Protein AF-A0A947UFI3-F1 (afdb_monomer_lite)

Sequence (80 aa):
MVERTSRVKFIANGVKKRIYYHPDGSPTKPLPADSYSLRHYLAKGFTLEPPKRSFVCENCGKEFDFAIALGGHKRGCNKK

Radius of gyration: 22.72 Å; chains: 1; bounding box: 58×44×57 Å

Secondary structure (DSSP, 8-state):
----------------EE--B-TTSPBPP-EE-SHHHHHHHHHTT-BSSPP---EE-TTT--EESSHHHHHHHHHT----

Structure (mmCIF, N/CA/C/O backbone):
data_AF-A0A947UFI3-F1
#
_entry.id   AF-A0A947UFI3-F1
#
loop_
_atom_site.group_PDB
_atom_site.id
_atom_site.type_symbol
_atom_site.label_atom_id
_atom_site.label_alt_id
_atom_site.label_comp_id
_atom_site.label_asym_id
_atom_site.label_entity_id
_atom_site.label_seq_id
_atom_site.pdbx_PDB_ins_code
_atom_site.Cartn_x
_atom_site.Cartn_y
_atom_site.Cartn_z
_atom_site.occupancy
_atom_site.B_iso_or_equiv
_atom_site.auth_seq_id
_atom_site.auth_comp_id
_atom_site.auth_asym_id
_atom_site.auth_atom_id
_atom_site.pdbx_PDB_model_num
ATOM 1 N N . MET A 1 1 ? 32.500 32.008 -36.688 1.00 38.88 1 MET A N 1
ATOM 2 C CA . MET A 1 1 ? 32.017 30.625 -36.890 1.00 38.88 1 MET A CA 1
ATOM 3 C C . MET A 1 1 ? 31.474 30.163 -35.544 1.00 38.88 1 MET A C 1
ATOM 5 O O . MET A 1 1 ? 32.216 30.221 -34.578 1.00 38.88 1 MET A O 1
ATOM 9 N N . VAL A 1 2 ? 30.168 29.899 -35.427 1.00 41.22 2 VAL A N 1
ATOM 10 C CA . VAL A 1 2 ? 29.509 29.562 -34.149 1.00 41.22 2 VAL A CA 1
ATOM 11 C C . VAL A 1 2 ? 29.468 28.041 -34.007 1.00 41.22 2 VAL A C 1
ATOM 13 O O . VAL A 1 2 ? 28.759 27.363 -34.749 1.00 41.22 2 VAL A O 1
ATOM 16 N N . GLU A 1 3 ? 30.235 27.502 -33.066 1.00 42.66 3 GLU A N 1
ATOM 17 C CA . GLU A 1 3 ? 30.193 26.087 -32.698 1.00 42.66 3 GLU A CA 1
ATOM 18 C C . GLU A 1 3 ? 29.032 25.867 -31.722 1.00 42.66 3 GLU A C 1
ATOM 20 O O . GLU A 1 3 ? 29.138 26.057 -30.510 1.00 42.66 3 GLU A O 1
ATOM 25 N N . ARG A 1 4 ? 27.863 25.512 -32.264 1.00 49.03 4 ARG A N 1
ATOM 26 C CA . ARG A 1 4 ? 26.731 25.023 -31.466 1.00 49.03 4 ARG A CA 1
ATOM 27 C C . ARG A 1 4 ? 26.994 23.569 -31.099 1.00 49.03 4 ARG A C 1
ATOM 29 O O . ARG A 1 4 ? 26.472 22.654 -31.734 1.00 49.03 4 ARG A O 1
ATOM 36 N N . THR A 1 5 ? 27.794 23.358 -30.061 1.00 47.94 5 THR A N 1
ATOM 37 C CA . THR A 1 5 ? 27.961 22.042 -29.443 1.00 47.94 5 THR A CA 1
ATOM 38 C C . THR A 1 5 ? 26.626 21.643 -28.827 1.00 47.94 5 THR A C 1
ATOM 40 O O . THR A 1 5 ? 26.235 22.102 -27.752 1.00 47.94 5 THR A O 1
ATOM 43 N N . SER A 1 6 ? 25.878 20.828 -29.565 1.00 46.06 6 SER A N 1
ATOM 44 C CA . SER A 1 6 ? 24.615 20.256 -29.121 1.00 46.06 6 SER A CA 1
ATOM 45 C C . SER A 1 6 ? 24.884 19.402 -27.888 1.00 46.06 6 SER A C 1
ATOM 47 O O . SER A 1 6 ? 25.429 18.304 -27.965 1.00 46.06 6 SER A O 1
ATOM 49 N N . ARG A 1 7 ? 24.534 19.946 -26.722 1.00 50.28 7 ARG A N 1
ATOM 50 C CA . ARG A 1 7 ? 24.618 19.278 -25.427 1.00 50.28 7 ARG A CA 1
ATOM 51 C C . ARG A 1 7 ? 23.545 18.188 -25.408 1.00 50.28 7 ARG A C 1
ATOM 53 O O . ARG A 1 7 ? 22.407 18.443 -25.017 1.00 50.28 7 ARG A O 1
ATOM 60 N N . VAL A 1 8 ? 23.887 16.992 -25.890 1.00 50.62 8 VAL A N 1
ATOM 61 C CA . VAL A 1 8 ? 23.055 15.792 -25.751 1.00 50.62 8 VAL A CA 1
ATOM 62 C C . VAL A 1 8 ? 22.838 15.584 -24.255 1.00 50.62 8 VAL A C 1
ATOM 64 O O . VAL A 1 8 ? 23.746 15.198 -23.521 1.00 50.62 8 VAL A O 1
ATOM 67 N N . LYS A 1 9 ? 21.643 15.932 -23.771 1.00 43.62 9 LYS A N 1
ATOM 68 C CA . LYS A 1 9 ? 21.226 15.617 -22.408 1.00 43.62 9 LYS A CA 1
ATOM 69 C C . LYS A 1 9 ? 21.114 14.102 -22.351 1.00 43.62 9 LYS A C 1
ATOM 71 O O . LYS A 1 9 ? 20.178 13.534 -22.904 1.00 43.62 9 LYS A O 1
ATOM 76 N N . PHE A 1 10 ? 22.085 13.460 -21.715 1.00 42.06 10 PHE A N 1
ATOM 77 C CA . PHE A 1 10 ? 21.978 12.078 -21.279 1.00 42.06 10 PHE A CA 1
ATOM 78 C C . PHE A 1 10 ? 20.725 11.980 -20.405 1.00 42.06 10 PHE A C 1
ATOM 80 O O . PHE A 1 10 ? 20.724 12.401 -19.249 1.00 42.06 10 PHE A O 1
ATOM 87 N N . ILE A 1 11 ? 19.619 11.508 -20.980 1.00 52.44 11 ILE A N 1
ATOM 88 C CA . ILE A 1 11 ? 18.433 11.158 -20.209 1.00 52.44 11 ILE A CA 1
ATOM 89 C C . ILE A 1 11 ? 18.857 9.914 -19.441 1.00 52.44 11 ILE A C 1
ATOM 91 O O . ILE A 1 11 ? 18.997 8.841 -20.028 1.00 52.44 11 ILE A O 1
ATOM 95 N N . ALA A 1 12 ? 19.154 10.076 -18.151 1.00 50.16 12 ALA A N 1
ATOM 96 C CA . ALA A 1 12 ? 19.377 8.953 -17.259 1.00 50.16 12 ALA A CA 1
ATOM 97 C C . ALA A 1 12 ? 18.198 7.992 -17.446 1.00 50.16 12 ALA A C 1
ATOM 99 O O . ALA A 1 12 ? 17.050 8.350 -17.176 1.00 50.16 12 ALA A O 1
ATOM 100 N N . ASN A 1 13 ? 18.483 6.802 -17.975 1.00 56.91 13 ASN A N 1
ATOM 101 C CA . ASN A 1 13 ? 17.517 5.733 -18.195 1.00 56.91 13 ASN A CA 1
ATOM 102 C C . ASN A 1 13 ? 17.183 5.128 -16.821 1.00 56.91 13 ASN A C 1
ATOM 104 O O . ASN A 1 13 ? 17.599 4.030 -16.458 1.00 56.91 13 ASN A O 1
ATOM 108 N N . GLY A 1 14 ? 16.561 5.946 -15.973 1.00 63.84 14 GLY A N 1
ATOM 109 C CA . GLY A 1 14 ? 16.176 5.593 -14.624 1.00 63.84 14 GLY A CA 1
ATOM 110 C C . GLY A 1 14 ? 15.021 4.621 -14.718 1.00 63.84 14 GLY A C 1
ATOM 111 O O . GLY A 1 14 ? 13.875 5.039 -14.878 1.00 63.84 14 GLY A O 1
ATOM 112 N N . VAL A 1 15 ? 15.332 3.328 -14.640 1.00 68.00 15 VAL A N 1
ATOM 113 C CA . VAL A 1 15 ? 14.333 2.269 -14.519 1.00 68.00 15 VAL A CA 1
ATOM 114 C C . VAL A 1 15 ? 13.416 2.643 -13.362 1.00 68.00 15 VAL A C 1
ATOM 116 O O . VAL A 1 15 ? 13.847 2.703 -12.206 1.00 68.00 15 VAL A O 1
ATOM 119 N N . LYS A 1 16 ? 12.156 2.960 -13.674 1.00 76.12 16 LYS A N 1
ATOM 120 C CA . LYS A 1 16 ? 11.158 3.294 -12.657 1.00 76.12 16 LYS A CA 1
ATOM 121 C C . LYS A 1 16 ? 11.021 2.061 -11.771 1.00 76.12 16 LYS A C 1
ATOM 123 O O . LYS A 1 16 ? 10.823 0.970 -12.289 1.00 76.12 16 LYS A O 1
ATOM 128 N N . LYS A 1 17 ? 11.147 2.207 -10.454 1.00 83.88 17 LYS A N 1
ATOM 129 C CA . LYS A 1 17 ? 10.943 1.110 -9.496 1.00 83.88 17 LYS A CA 1
ATOM 130 C C . LYS A 1 17 ? 9.687 1.388 -8.681 1.00 83.88 17 LYS A C 1
ATOM 132 O O . LYS A 1 17 ? 9.415 2.545 -8.370 1.00 83.88 17 LYS A O 1
ATOM 137 N N . ARG A 1 18 ? 8.924 0.350 -8.341 1.00 86.00 18 ARG A N 1
ATOM 138 C CA . ARG A 1 18 ? 7.737 0.454 -7.477 1.00 86.00 18 ARG A CA 1
ATOM 139 C C . ARG A 1 18 ? 7.607 -0.751 -6.550 1.00 86.00 18 ARG A C 1
ATOM 141 O O . ARG A 1 18 ? 8.184 -1.805 -6.815 1.00 86.00 18 ARG A O 1
ATOM 148 N N . ILE A 1 19 ? 6.840 -0.578 -5.480 1.00 88.62 19 ILE A N 1
ATOM 149 C CA . ILE A 1 19 ? 6.409 -1.666 -4.600 1.00 88.62 19 ILE A CA 1
ATOM 150 C C . ILE A 1 19 ? 5.217 -2.370 -5.261 1.00 88.62 19 ILE A C 1
ATOM 152 O O . ILE A 1 19 ? 4.333 -1.708 -5.804 1.00 88.62 19 ILE A O 1
ATOM 156 N N . TYR A 1 20 ? 5.216 -3.697 -5.223 1.00 90.69 20 TYR A N 1
ATOM 157 C CA . TYR A 1 20 ? 4.067 -4.539 -5.542 1.00 90.69 20 TYR A CA 1
ATOM 158 C C . TYR A 1 20 ? 3.629 -5.246 -4.257 1.00 90.69 20 TYR A C 1
ATOM 160 O O . TYR A 1 20 ? 4.377 -5.271 -3.282 1.00 90.69 20 TYR A O 1
ATOM 168 N N . TYR A 1 21 ? 2.447 -5.842 -4.240 1.00 88.62 21 TYR A N 1
ATOM 169 C CA . TYR A 1 21 ? 1.955 -6.608 -3.099 1.00 88.62 21 TYR A CA 1
ATOM 170 C C . TYR A 1 21 ? 1.690 -8.044 -3.531 1.00 88.62 21 TYR A C 1
ATOM 172 O O . TYR A 1 21 ? 1.156 -8.287 -4.613 1.00 88.62 21 TYR A O 1
ATOM 180 N N . HIS A 1 22 ? 2.113 -8.999 -2.710 1.00 87.06 22 HIS A N 1
ATOM 181 C CA . HIS A 1 22 ? 1.778 -10.406 -2.887 1.00 87.06 22 HIS A CA 1
ATOM 182 C C . HIS A 1 22 ? 0.271 -10.629 -2.654 1.00 87.06 22 HIS A C 1
ATOM 184 O O . HIS A 1 22 ? -0.358 -9.822 -1.969 1.00 87.06 22 HIS A O 1
ATOM 190 N N . PRO A 1 23 ? -0.311 -11.744 -3.129 1.00 81.56 23 PRO A N 1
ATOM 191 C CA . PRO A 1 23 ? -1.700 -12.111 -2.816 1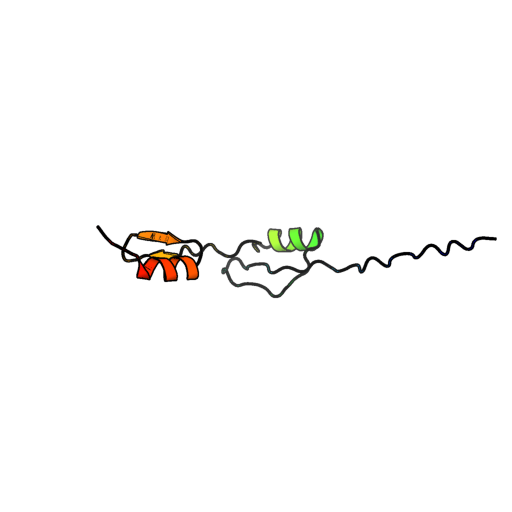.00 81.56 23 PRO A CA 1
ATOM 192 C C . PRO A 1 23 ? -1.965 -12.301 -1.309 1.00 81.56 23 PRO A C 1
ATOM 194 O O . PRO A 1 23 ? -3.096 -12.179 -0.860 1.00 81.56 23 PRO A O 1
ATOM 197 N N . ASP A 1 24 ? -0.917 -12.544 -0.523 1.00 82.00 24 ASP A N 1
ATOM 198 C CA . ASP A 1 24 ? -0.929 -12.566 0.948 1.00 82.00 24 ASP A CA 1
ATOM 199 C C . ASP A 1 24 ? -1.081 -11.157 1.577 1.00 82.00 24 ASP A C 1
ATOM 201 O O . ASP A 1 24 ? -1.351 -10.999 2.765 1.00 82.00 24 ASP A O 1
ATOM 205 N N . GLY A 1 25 ? -0.939 -10.098 0.774 1.00 78.94 25 GLY A N 1
ATOM 206 C CA . GLY A 1 25 ? -1.018 -8.705 1.213 1.00 78.94 25 GLY A CA 1
ATOM 207 C C . GLY A 1 25 ? 0.311 -8.111 1.684 1.00 78.94 25 GLY A C 1
ATOM 208 O O . GLY A 1 25 ? 0.373 -6.928 2.028 1.00 78.94 25 GLY A O 1
ATOM 209 N N . SER A 1 26 ? 1.387 -8.897 1.679 1.00 83.38 26 SER A N 1
ATOM 210 C CA . SER A 1 26 ? 2.736 -8.455 2.026 1.00 83.38 26 SER A CA 1
ATOM 211 C C . SER A 1 26 ? 3.375 -7.616 0.900 1.00 83.38 26 SER A C 1
ATOM 213 O O . SER A 1 26 ? 3.309 -7.999 -0.274 1.00 83.38 26 SER A O 1
ATOM 215 N N . PRO A 1 27 ? 4.004 -6.464 1.215 1.00 85.44 27 PRO A N 1
ATOM 216 C CA . PRO A 1 27 ? 4.690 -5.640 0.222 1.00 85.44 27 PRO A CA 1
ATOM 217 C C . PRO A 1 27 ? 6.006 -6.284 -0.237 1.00 85.44 27 PRO A C 1
ATOM 219 O O . PRO A 1 27 ? 6.791 -6.790 0.566 1.00 85.44 27 PRO A O 1
ATOM 222 N N . THR A 1 28 ? 6.286 -6.220 -1.537 1.00 87.69 28 THR A N 1
ATOM 223 C CA . THR A 1 28 ? 7.548 -6.664 -2.135 1.00 87.69 28 THR A CA 1
ATOM 224 C C . THR A 1 28 ? 8.653 -5.630 -1.944 1.00 87.69 28 THR A C 1
ATOM 226 O O . THR A 1 28 ? 8.415 -4.448 -1.699 1.00 87.69 28 THR A O 1
ATOM 229 N N . LYS A 1 29 ? 9.898 -6.043 -2.198 1.00 87.19 29 LYS A N 1
ATOM 230 C CA . LYS A 1 29 ? 11.001 -5.103 -2.457 1.00 87.19 29 LYS A CA 1
ATOM 231 C C . LYS A 1 29 ? 10.669 -4.200 -3.664 1.00 87.19 29 LYS A C 1
ATOM 233 O O . LYS A 1 29 ? 9.848 -4.594 -4.498 1.00 87.19 29 LYS A O 1
ATOM 238 N N . PRO A 1 30 ? 11.288 -3.010 -3.789 1.00 85.81 30 PRO A N 1
ATOM 239 C CA . PRO A 1 30 ? 11.096 -2.146 -4.949 1.00 85.81 30 PRO A CA 1
ATOM 240 C C . PRO A 1 30 ? 11.619 -2.836 -6.214 1.00 85.81 30 PRO A C 1
ATOM 242 O O . PRO A 1 30 ? 12.824 -3.030 -6.386 1.00 85.81 30 PRO A O 1
ATOM 245 N N . LEU A 1 31 ? 10.691 -3.211 -7.089 1.00 87.25 31 LEU A N 1
ATOM 246 C CA . LEU A 1 31 ? 10.937 -3.949 -8.324 1.00 87.25 31 LEU A CA 1
ATOM 247 C C . LEU A 1 31 ? 10.778 -3.032 -9.543 1.00 87.25 31 LEU A C 1
ATOM 249 O O . LEU A 1 31 ? 10.111 -1.997 -9.451 1.00 87.25 31 LEU A O 1
ATOM 253 N N . PRO A 1 32 ? 11.377 -3.391 -10.689 1.00 86.62 32 PRO A N 1
ATOM 254 C CA . PRO A 1 32 ? 11.201 -2.657 -11.936 1.00 86.62 32 PRO A CA 1
ATOM 255 C C . PRO A 1 32 ? 9.721 -2.483 -12.310 1.00 86.62 32 PRO A C 1
ATOM 257 O O . PRO A 1 32 ? 8.887 -3.383 -12.168 1.00 86.62 32 PRO A O 1
ATOM 260 N N . ALA A 1 33 ? 9.399 -1.282 -12.770 1.00 84.94 33 ALA A N 1
ATOM 261 C CA . ALA A 1 33 ? 8.078 -0.827 -13.186 1.00 84.94 33 ALA A CA 1
ATOM 262 C C . ALA A 1 33 ? 7.991 -0.622 -14.703 1.00 84.94 33 ALA A C 1
ATOM 264 O O . ALA A 1 33 ? 7.123 0.114 -15.178 1.00 84.94 33 ALA A O 1
ATOM 265 N N . ASP A 1 34 ? 8.903 -1.237 -15.451 1.00 87.94 34 ASP A N 1
ATOM 266 C CA . ASP A 1 34 ? 8.872 -1.263 -16.905 1.00 8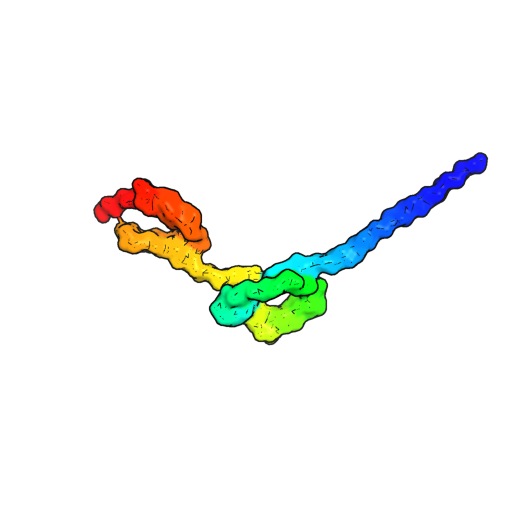7.94 34 ASP A CA 1
ATOM 267 C C . ASP A 1 34 ? 7.636 -2.024 -17.391 1.00 87.94 34 ASP A C 1
ATOM 269 O O . ASP A 1 34 ? 7.096 -2.891 -16.697 1.00 87.94 34 ASP A O 1
ATOM 273 N N . SER A 1 35 ? 7.193 -1.730 -18.613 1.00 86.69 35 SER A N 1
ATOM 274 C CA . SER A 1 35 ? 5.979 -2.312 -19.196 1.00 86.69 35 SER A CA 1
ATOM 275 C C . SER A 1 35 ? 5.967 -3.845 -19.171 1.00 86.69 35 SER A C 1
ATOM 277 O O . SER A 1 35 ? 4.914 -4.443 -18.955 1.00 86.69 35 SER A O 1
ATOM 279 N N . TYR A 1 36 ? 7.127 -4.483 -19.365 1.00 89.00 36 TYR A N 1
ATOM 280 C CA . TYR A 1 36 ? 7.273 -5.937 -19.282 1.00 89.00 36 TYR A CA 1
ATOM 281 C C . TYR A 1 36 ? 7.111 -6.446 -17.845 1.00 89.00 36 TYR A C 1
ATOM 283 O O . TYR A 1 36 ? 6.279 -7.311 -17.579 1.00 89.00 36 TYR A O 1
ATOM 291 N N . SER A 1 37 ? 7.863 -5.866 -16.907 1.00 88.19 37 SER A N 1
ATOM 292 C CA . SER A 1 37 ? 7.843 -6.243 -15.493 1.00 88.19 37 SER A CA 1
ATOM 293 C C . SER A 1 37 ? 6.460 -6.074 -14.874 1.00 88.19 37 SER A C 1
ATOM 295 O O . SER A 1 37 ? 5.996 -6.974 -14.181 1.00 88.19 37 SER A O 1
ATOM 297 N N . LEU A 1 38 ? 5.759 -4.982 -15.193 1.00 87.44 38 LEU A N 1
ATOM 298 C CA . LEU A 1 38 ? 4.376 -4.771 -14.767 1.00 87.44 38 LEU A CA 1
ATOM 299 C C . LEU A 1 38 ? 3.475 -5.933 -15.171 1.00 87.44 38 LEU A C 1
ATOM 301 O O . LEU A 1 38 ? 2.813 -6.518 -14.321 1.00 87.44 38 LEU A O 1
ATOM 305 N N . ARG A 1 39 ? 3.476 -6.293 -16.457 1.00 91.12 39 ARG A N 1
ATOM 306 C CA . ARG A 1 39 ? 2.652 -7.396 -16.968 1.00 91.12 39 ARG A CA 1
ATOM 307 C C . ARG A 1 39 ? 3.030 -8.720 -16.310 1.00 91.12 39 ARG A C 1
ATOM 309 O O . ARG A 1 39 ? 2.141 -9.465 -15.921 1.00 91.12 39 ARG A O 1
ATOM 316 N N . HIS A 1 40 ? 4.325 -8.982 -16.139 1.00 91.50 40 HIS A N 1
ATOM 317 C CA . HIS A 1 40 ? 4.826 -10.219 -15.535 1.00 91.50 40 HIS A CA 1
ATOM 318 C C . HIS A 1 40 ? 4.402 -10.384 -14.072 1.00 91.50 40 HIS A C 1
ATOM 320 O O . HIS A 1 40 ? 3.936 -11.453 -13.683 1.00 91.50 40 HIS A O 1
ATOM 326 N N . TYR A 1 41 ? 4.538 -9.338 -13.252 1.00 89.69 41 TYR A N 1
ATOM 327 C CA . TYR A 1 41 ? 4.146 -9.398 -11.842 1.00 89.69 41 TYR A CA 1
ATOM 328 C C . TYR A 1 41 ? 2.624 -9.422 -11.679 1.00 89.69 41 TYR A C 1
ATOM 330 O O . TYR A 1 41 ? 2.114 -10.235 -10.913 1.00 89.69 41 TYR A O 1
ATOM 338 N N . LEU A 1 42 ? 1.883 -8.621 -12.449 1.00 89.69 42 LEU A N 1
ATOM 339 C CA . LEU A 1 42 ? 0.418 -8.656 -12.423 1.00 89.69 42 LEU A CA 1
ATOM 340 C C . LEU A 1 42 ? -0.127 -10.028 -12.859 1.00 89.69 42 LEU A C 1
ATOM 342 O O . LEU A 1 42 ? -1.021 -10.562 -12.211 1.00 89.69 42 LEU A O 1
ATOM 346 N N . ALA A 1 43 ? 0.455 -10.652 -13.892 1.00 91.81 43 ALA A N 1
ATOM 347 C CA . ALA A 1 43 ? 0.069 -11.996 -14.339 1.00 91.81 43 ALA A CA 1
ATOM 348 C C . ALA A 1 43 ? 0.347 -13.087 -13.290 1.00 91.81 43 ALA A C 1
ATOM 350 O O . ALA A 1 43 ? -0.344 -14.100 -13.255 1.00 91.81 43 ALA A O 1
ATOM 351 N N . LYS A 1 44 ? 1.333 -12.878 -12.409 1.00 90.25 44 LYS A N 1
ATOM 352 C CA . LYS A 1 44 ? 1.606 -13.760 -11.263 1.00 90.25 44 LYS A CA 1
ATOM 353 C C . LYS A 1 44 ? 0.677 -13.525 -10.064 1.00 90.25 44 LYS A C 1
ATOM 355 O O . LYS A 1 44 ? 0.842 -14.198 -9.050 1.00 90.25 44 LYS A O 1
ATOM 360 N N . GLY A 1 45 ? -0.262 -12.584 -10.156 1.00 89.19 45 GLY A N 1
ATOM 361 C CA . GLY A 1 45 ? -1.206 -12.269 -9.082 1.00 89.19 45 GLY A CA 1
ATOM 362 C C . GLY A 1 45 ? -0.686 -11.257 -8.060 1.00 89.19 45 GLY A C 1
ATOM 363 O O . GLY A 1 45 ? -1.234 -11.168 -6.965 1.00 89.19 45 GLY A O 1
ATOM 364 N N . PHE A 1 46 ? 0.364 -10.499 -8.386 1.00 90.31 46 PHE A N 1
ATOM 365 C CA . PHE A 1 46 ? 0.762 -9.355 -7.567 1.00 90.31 46 PHE A CA 1
ATOM 366 C C . PHE A 1 46 ? -0.173 -8.169 -7.824 1.00 90.31 46 PHE A C 1
ATOM 368 O O . PHE A 1 46 ? -0.625 -7.972 -8.952 1.00 90.31 46 PHE A O 1
ATOM 375 N N . THR A 1 47 ? -0.407 -7.330 -6.816 1.00 87.81 47 THR A N 1
ATOM 376 C CA . THR A 1 47 ? -1.218 -6.111 -6.944 1.00 87.81 47 THR A CA 1
ATOM 377 C C . THR A 1 47 ? -0.368 -4.852 -6.821 1.00 87.81 47 THR A C 1
ATOM 379 O O . THR A 1 47 ? 0.721 -4.847 -6.247 1.00 87.81 47 THR A O 1
ATOM 382 N N . LEU A 1 48 ? -0.858 -3.763 -7.413 1.00 85.44 48 LEU A N 1
ATOM 383 C CA . LEU A 1 48 ? -0.260 -2.433 -7.261 1.00 85.44 48 LEU A CA 1
ATOM 384 C C . LEU A 1 48 ? -0.811 -1.694 -6.049 1.00 85.44 48 LEU A C 1
ATOM 386 O O . LEU A 1 48 ? -0.127 -0.847 -5.483 1.00 85.44 48 LEU A O 1
ATOM 390 N N . GLU A 1 49 ? -2.043 -2.012 -5.673 1.00 80.94 49 GLU A N 1
ATOM 391 C CA . GLU A 1 49 ? -2.674 -1.453 -4.494 1.00 80.94 49 GLU A CA 1
ATOM 392 C C . GLU A 1 49 ? -2.405 -2.356 -3.288 1.00 80.94 49 GLU A C 1
ATOM 394 O O . GLU A 1 49 ? -2.477 -3.588 -3.421 1.00 80.94 49 GLU A O 1
ATOM 399 N N . PRO A 1 50 ? -2.104 -1.764 -2.118 1.00 75.81 50 PRO A N 1
ATOM 400 C CA . PRO A 1 50 ? -2.097 -2.510 -0.875 1.00 75.81 50 PRO A CA 1
ATOM 401 C C . PRO A 1 50 ? -3.477 -3.134 -0.644 1.00 75.81 50 PRO A C 1
ATOM 403 O O . PRO A 1 50 ? -4.489 -2.557 -1.057 1.00 75.81 50 PRO A O 1
ATOM 406 N N . PRO A 1 51 ? -3.549 -4.281 0.051 1.00 69.31 51 PRO A N 1
ATO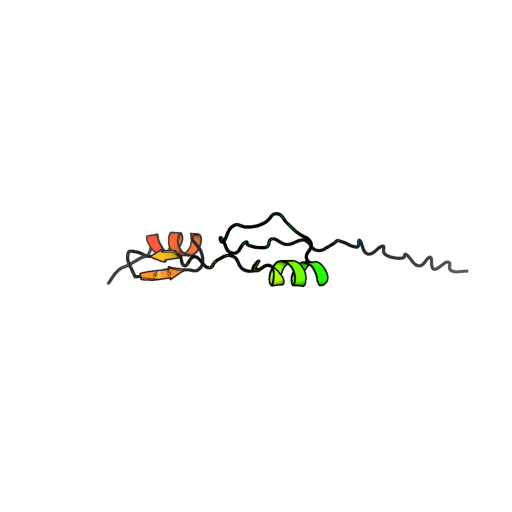M 407 C CA . PRO A 1 51 ? -4.829 -4.794 0.513 1.00 69.31 51 PRO A CA 1
ATOM 408 C C . PRO A 1 51 ? -5.523 -3.700 1.332 1.00 69.31 51 PRO A C 1
ATOM 410 O O . PRO A 1 51 ? -4.984 -3.240 2.343 1.00 69.31 51 PRO A O 1
ATOM 413 N N . LYS A 1 52 ? -6.706 -3.267 0.880 1.00 69.44 52 LYS A N 1
ATOM 414 C CA . LYS A 1 52 ? -7.541 -2.299 1.597 1.00 69.44 52 LYS A CA 1
ATOM 415 C C . LYS A 1 52 ? -7.999 -2.938 2.900 1.00 69.44 52 LYS A C 1
ATOM 417 O O . LYS A 1 52 ? -9.003 -3.640 2.947 1.00 69.44 52 LYS A O 1
ATOM 422 N N . ARG A 1 53 ? -7.226 -2.743 3.964 1.00 68.56 53 ARG A N 1
ATOM 423 C CA . ARG A 1 53 ? -7.683 -3.018 5.322 1.00 68.56 53 ARG A CA 1
ATOM 424 C C . ARG A 1 53 ? -8.510 -1.814 5.735 1.00 68.56 53 ARG A C 1
ATOM 426 O O . ARG A 1 53 ? -7.941 -0.789 6.100 1.00 68.56 53 ARG A O 1
ATOM 433 N N . SER A 1 54 ? -9.832 -1.918 5.629 1.00 76.56 54 SER A N 1
ATOM 434 C CA . SER A 1 54 ? -10.707 -0.912 6.215 1.00 76.56 54 SER A CA 1
ATOM 435 C C . SER A 1 54 ? -10.508 -0.925 7.733 1.00 76.56 54 SER A C 1
ATOM 437 O O . SER A 1 54 ? -10.606 -1.948 8.410 1.00 76.56 54 SER A O 1
ATOM 439 N N . PHE A 1 55 ? -10.148 0.230 8.277 1.00 82.69 55 PHE A N 1
ATOM 440 C CA . PHE A 1 55 ? -10.013 0.458 9.704 1.00 82.69 55 PHE A CA 1
ATOM 441 C C . PHE A 1 55 ? -11.379 0.875 10.230 1.00 82.69 55 PHE A C 1
ATOM 443 O O . PHE A 1 55 ? -11.795 2.015 10.044 1.00 82.69 55 PHE A O 1
ATOM 450 N N . VAL A 1 56 ? -12.096 -0.053 10.858 1.00 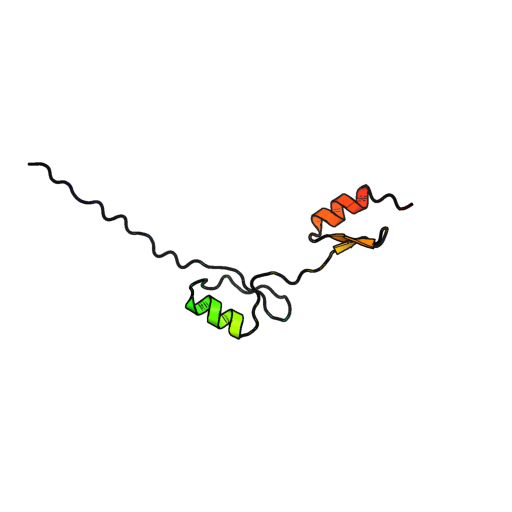86.31 56 VAL A N 1
ATOM 451 C CA . VAL A 1 56 ? -13.449 0.198 11.366 1.00 86.31 56 VAL A CA 1
ATOM 452 C C . VAL A 1 56 ? -13.387 0.743 12.789 1.00 86.31 56 VAL A C 1
ATOM 454 O O . VAL A 1 56 ? -12.640 0.250 13.636 1.00 86.31 56 VAL A O 1
ATOM 457 N N . CYS A 1 57 ? -14.172 1.777 13.075 1.00 88.06 57 CYS A N 1
ATOM 458 C CA . CYS A 1 57 ? -14.371 2.228 14.442 1.00 88.06 57 CYS A CA 1
ATOM 459 C C . CYS A 1 57 ? -15.357 1.307 15.161 1.00 88.06 57 CYS A C 1
ATOM 461 O O . CYS A 1 57 ? -16.545 1.329 14.867 1.00 88.06 57 CYS A O 1
ATOM 463 N N . GLU A 1 58 ? -14.891 0.569 16.165 1.00 84.62 58 GLU A N 1
ATOM 464 C CA . GLU A 1 58 ? -15.738 -0.301 16.999 1.00 84.62 58 GLU A CA 1
ATOM 465 C C . GLU A 1 58 ? -16.854 0.469 17.723 1.00 84.62 58 GLU A C 1
ATOM 467 O O . GLU A 1 58 ? -17.894 -0.089 18.066 1.00 84.62 58 GLU A O 1
ATOM 472 N N . ASN A 1 59 ? -16.666 1.776 17.940 1.00 83.44 59 ASN A N 1
ATOM 473 C CA . ASN A 1 59 ? -17.657 2.579 18.633 1.00 83.44 59 ASN A CA 1
ATOM 474 C C . ASN A 1 59 ? -18.807 3.041 17.727 1.00 83.44 59 ASN A C 1
ATOM 476 O O . ASN A 1 59 ? -19.931 3.081 18.198 1.00 83.44 59 ASN A O 1
ATOM 480 N N . CYS A 1 60 ? -18.583 3.371 16.453 1.00 88.44 60 CYS A N 1
ATOM 481 C CA . CYS A 1 60 ? -19.640 3.910 15.576 1.00 88.44 60 CYS A CA 1
ATOM 482 C C . CYS A 1 60 ? -19.847 3.136 14.265 1.00 88.44 60 CYS A C 1
ATOM 484 O O . CYS A 1 60 ? -20.710 3.506 13.476 1.00 88.44 60 CYS A O 1
ATOM 486 N N . GLY A 1 61 ? -19.043 2.105 14.001 1.00 85.31 61 GLY A N 1
ATOM 487 C CA . GLY A 1 61 ? -19.099 1.294 12.784 1.00 85.31 61 GLY A CA 1
ATOM 488 C C . GLY A 1 61 ? -18.567 1.975 11.520 1.00 85.31 61 GLY A C 1
ATOM 489 O O . GLY A 1 61 ? -18.623 1.372 10.455 1.00 85.31 61 GLY A O 1
ATOM 490 N N . LYS A 1 62 ? -18.045 3.210 11.591 1.00 85.38 62 LYS A N 1
ATOM 491 C CA . LYS A 1 62 ? -17.486 3.886 10.408 1.00 85.38 62 LYS A CA 1
ATOM 492 C C . LYS A 1 62 ? -16.191 3.229 9.948 1.00 85.38 62 LYS A C 1
ATOM 494 O O . LYS A 1 62 ? -15.291 3.001 10.756 1.00 85.38 62 LYS A O 1
ATOM 499 N N . GLU A 1 63 ? -16.097 3.008 8.644 1.00 87.44 63 GLU A N 1
ATOM 500 C CA . GLU A 1 63 ? -14.918 2.480 7.966 1.00 87.44 63 GLU A CA 1
ATOM 501 C C . GLU A 1 63 ? -13.999 3.617 7.509 1.00 87.44 63 GLU A C 1
ATOM 503 O O . GLU A 1 63 ? -14.454 4.648 7.009 1.00 87.44 63 GLU A O 1
ATOM 508 N N . PHE A 1 64 ? -12.694 3.422 7.671 1.00 85.50 64 PHE A N 1
ATOM 509 C CA . PHE A 1 64 ? -11.668 4.369 7.251 1.00 85.50 64 PHE A CA 1
ATOM 510 C C . PHE A 1 64 ? -10.599 3.654 6.426 1.00 85.50 64 PHE A C 1
ATOM 512 O O . PHE A 1 64 ? -10.223 2.529 6.735 1.00 85.50 64 PHE A O 1
ATOM 519 N N . ASP A 1 65 ? -10.061 4.323 5.408 1.00 81.06 65 ASP A N 1
ATOM 520 C CA . ASP A 1 65 ? -9.006 3.762 4.546 1.00 81.06 65 ASP A CA 1
ATOM 521 C C . ASP A 1 65 ? -7.627 3.743 5.244 1.00 81.06 65 ASP A C 1
ATOM 523 O O . ASP A 1 65 ? -6.753 2.943 4.926 1.00 81.06 65 ASP A O 1
ATOM 527 N N . PHE A 1 66 ? -7.445 4.585 6.274 1.00 81.75 66 PHE A N 1
ATOM 528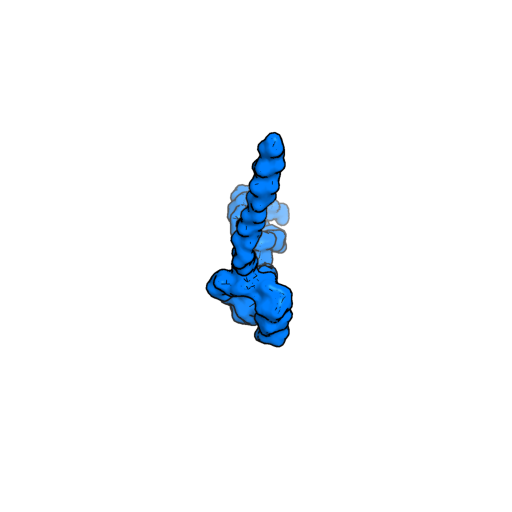 C CA . PHE A 1 66 ? -6.169 4.761 6.973 1.00 81.75 66 PHE A CA 1
ATOM 529 C C . PHE A 1 66 ? -6.299 4.677 8.496 1.00 81.75 66 PHE A C 1
ATOM 531 O O . PHE A 1 66 ? -7.210 5.251 9.100 1.00 81.75 66 PHE A O 1
ATOM 538 N N . ALA A 1 67 ? -5.289 4.082 9.139 1.00 83.69 67 ALA A N 1
ATOM 539 C CA . ALA A 1 67 ? -5.187 4.014 10.597 1.00 83.69 67 ALA A CA 1
ATOM 540 C C . ALA A 1 67 ? -5.138 5.404 11.258 1.00 83.69 67 ALA A C 1
ATOM 542 O O . ALA A 1 67 ? -5.711 5.600 12.327 1.00 83.69 67 ALA A O 1
ATOM 543 N N . ILE A 1 68 ? -4.494 6.387 10.615 1.00 86.12 68 ILE A N 1
ATOM 544 C CA . ILE A 1 68 ? -4.399 7.770 11.118 1.00 86.12 68 ILE A CA 1
ATOM 545 C C . ILE A 1 68 ? -5.784 8.434 11.133 1.00 86.12 68 ILE A C 1
ATOM 547 O O . ILE A 1 68 ? -6.137 9.099 12.107 1.00 86.12 68 ILE A O 1
ATOM 551 N N . ALA A 1 69 ? -6.591 8.203 10.090 1.00 85.62 69 ALA A N 1
ATOM 552 C CA . ALA A 1 69 ? -7.955 8.717 10.002 1.00 85.62 69 ALA A CA 1
ATOM 553 C C . ALA A 1 69 ? -8.841 8.121 11.106 1.00 85.62 69 ALA A C 1
ATOM 555 O O . ALA A 1 69 ? -9.524 8.865 11.812 1.00 85.62 69 ALA A O 1
ATOM 556 N N . LEU A 1 70 ? -8.749 6.803 11.335 1.00 88.62 70 LEU A N 1
ATOM 557 C CA . LEU A 1 70 ? -9.422 6.160 12.464 1.00 88.62 70 LEU A CA 1
ATOM 558 C C . LEU A 1 70 ? -8.920 6.714 13.812 1.00 88.62 70 LEU A C 1
ATOM 560 O O . LEU A 1 70 ? -9.723 6.983 14.703 1.00 88.62 70 LEU A O 1
ATOM 564 N N . GLY A 1 71 ? -7.610 6.905 13.981 1.00 88.06 71 GLY A N 1
ATOM 565 C CA . GLY A 1 7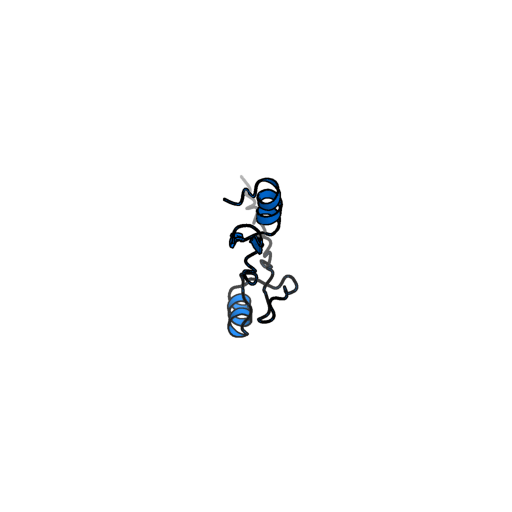1 ? -7.012 7.413 15.219 1.00 88.06 71 GLY A CA 1
ATOM 566 C C . GLY A 1 71 ? -7.493 8.819 15.592 1.00 88.06 71 GLY A C 1
ATOM 567 O O . GLY A 1 71 ? -7.836 9.063 16.750 1.00 88.06 71 GLY A O 1
ATOM 568 N N . GLY A 1 72 ? -7.583 9.722 14.612 1.00 89.31 72 GLY A N 1
ATOM 569 C CA . GLY A 1 72 ? -8.181 11.047 14.800 1.00 89.31 72 GLY A CA 1
ATOM 570 C C . GLY A 1 72 ? -9.681 10.965 15.084 1.00 89.31 72 GLY A C 1
ATOM 571 O O . GLY A 1 72 ? -10.177 11.618 16.003 1.00 89.31 72 GLY A O 1
ATOM 572 N N . HIS A 1 73 ? -10.392 10.096 14.362 1.00 90.44 73 HIS A N 1
ATOM 573 C CA . HIS A 1 73 ? -11.820 9.875 14.558 1.00 90.44 73 HIS A CA 1
ATOM 574 C C . HIS A 1 73 ? -12.159 9.365 15.967 1.00 90.44 73 HIS A C 1
ATOM 576 O O . HIS A 1 73 ? -13.105 9.866 16.570 1.00 90.44 73 HIS A O 1
ATOM 582 N N . LYS A 1 74 ? -11.377 8.428 16.527 1.00 86.88 74 LYS A N 1
ATOM 583 C CA . LYS A 1 74 ? -11.608 7.852 17.867 1.00 86.88 74 LYS A CA 1
ATOM 584 C C . LYS A 1 74 ? -11.755 8.918 18.961 1.00 86.88 74 LYS A C 1
ATOM 586 O O . LYS A 1 74 ? -12.554 8.729 19.869 1.00 86.88 74 LYS A O 1
ATOM 591 N N . ARG A 1 75 ? -11.038 10.044 18.857 1.00 83.88 75 ARG A N 1
ATOM 592 C CA . ARG A 1 75 ? -11.077 11.135 19.851 1.00 83.88 75 ARG A CA 1
ATOM 593 C C . ARG A 1 75 ? -12.381 11.934 19.835 1.00 83.88 75 ARG A C 1
ATOM 595 O O . ARG A 1 75 ? -12.807 12.412 20.875 1.00 83.88 75 ARG A O 1
ATOM 602 N N . GLY A 1 76 ? -12.993 12.087 18.662 1.00 83.25 76 GLY A N 1
ATOM 603 C CA . GLY A 1 76 ? -14.251 12.818 18.468 1.00 83.25 76 GLY A CA 1
ATOM 604 C C . GLY A 1 76 ? -15.451 11.905 18.224 1.00 83.25 76 GLY A C 1
ATOM 605 O O . GLY A 1 76 ? -16.503 12.377 17.796 1.00 83.25 76 GLY A O 1
ATOM 606 N N . CYS A 1 77 ? -15.289 10.597 18.433 1.00 84.31 77 CYS A N 1
ATOM 607 C CA . CYS A 1 77 ? -16.310 9.604 18.145 1.00 84.31 77 CYS A CA 1
ATOM 608 C C . CYS A 1 77 ? -17.450 9.705 19.167 1.00 84.31 77 CYS A C 1
ATOM 610 O O . CYS A 1 77 ? -17.455 9.016 20.185 1.00 84.31 77 CYS A O 1
ATOM 612 N N . ASN A 1 78 ? -18.417 10.581 18.892 1.00 72.25 78 ASN A N 1
ATOM 613 C CA . ASN A 1 78 ? -19.682 10.635 19.610 1.00 72.25 78 ASN A CA 1
ATOM 614 C C . ASN A 1 78 ? -20.624 9.581 19.023 1.00 72.25 78 ASN A C 1
ATOM 616 O O . ASN A 1 78 ? -21.120 9.726 17.904 1.00 72.25 78 ASN A O 1
ATOM 620 N N . LYS A 1 79 ? -20.824 8.500 19.777 1.00 65.38 79 LYS A N 1
ATOM 621 C CA . LYS A 1 79 ? -21.888 7.526 19.533 1.00 65.38 79 LYS A CA 1
ATOM 622 C C . LYS A 1 79 ? -23.200 8.168 19.993 1.00 65.38 79 LYS A C 1
ATOM 624 O O . LYS A 1 79 ? -23.228 8.743 21.078 1.00 65.38 79 LYS A O 1
ATOM 629 N N . LYS A 1 80 ? -24.236 8.117 19.161 1.00 57.31 80 LYS A N 1
ATOM 630 C CA . LYS A 1 80 ? -25.587 8.546 19.531 1.00 57.31 80 LYS A CA 1
ATOM 631 C C . LYS A 1 80 ? -26.397 7.328 19.947 1.00 57.31 80 LYS A C 1
ATOM 633 O O . LYS A 1 80 ? -26.155 6.264 19.332 1.00 57.31 80 LYS A O 1
#

Foldseek 3Di:
DDPPPPPPPPPPPPQDWAWWAAPVQHIDDTHGPPPVVVCVCVVVVIHRDGPQPFDADPQARDTDSDPVVSVVCVVVVDDD

pLDDT: mean 77.72, std 15.18, range [38.88, 91.81]